Protein AF-A0A7J2RFN4-F1 (afdb_monomer)

Mean predicted aligned error: 8.11 Å

Nearest PDB structures (foldseek):
  7o35-assembly1_A  TM=5.965E-01  e=2.144E+00  Severe acute respiratory syndrome coronavirus 2
  8r6e-assembly1_A  TM=5.823E-01  e=2.007E+00  Severe acute respiratory syndrome coronavirus 2
  4qhb-assembly3_D  TM=4.292E-01  e=1.879E+00  Phocaeicola vulgatus ATCC 8482
  7odt-assembly1_a  TM=2.687E-01  e=9.705E-01  Homo sapiens

Foldseek 3Di:
DDLFLLFALQFDADPDPVRPQKTAGVVFFFDWDWDQDPVGTDIDTHGDIDGRRDHDPPGDGDDPVSPDDPPDDDD

Radius of gyration: 14.91 Å; Cα contacts (8 Å, |Δi|>4): 107; chains: 1; bounding box: 25×25×43 Å

Solvent-accessible surface area (backbone atoms only — not comparable to full-atom values): 4841 Å² total; per-residue (Å²): 134,76,82,23,32,70,48,18,60,50,48,43,72,46,88,52,80,94,38,66,64,28,26,35,38,74,86,51,69,55,48,78,43,80,47,78,50,99,93,44,78,42,83,44,75,51,59,57,81,42,46,34,84,36,71,84,87,75,77,45,75,54,53,88,87,68,73,75,77,84,78,80,78,81,129

Structure (mmCIF, N/CA/C/O backbone):
data_AF-A0A7J2RFN4-F1
#
_entry.id   AF-A0A7J2RFN4-F1
#
loop_
_atom_site.group_PDB
_atom_site.id
_atom_site.type_symbol
_atom_site.label_atom_id
_atom_site.label_alt_id
_atom_site.label_comp_id
_atom_site.label_asym_id
_atom_site.label_entity_id
_atom_site.label_seq_id
_atom_site.pdbx_PDB_ins_code
_atom_site.Cartn_x
_atom_site.Cartn_y
_atom_site.Cartn_z
_atom_site.occupancy
_atom_site.B_iso_or_equiv
_atom_site.auth_seq_id
_atom_site.auth_comp_id
_atom_site.auth_asym_id
_atom_site.auth_atom_id
_atom_site.pdbx_PDB_model_num
ATOM 1 N N . MET A 1 1 ? 11.073 8.358 -16.906 1.00 60.84 1 MET A N 1
ATOM 2 C CA . MET A 1 1 ? 10.369 8.384 -15.606 1.00 60.84 1 MET A CA 1
ATOM 3 C C . MET A 1 1 ? 10.366 6.942 -15.117 1.00 60.84 1 MET A C 1
ATOM 5 O O . MET A 1 1 ? 10.023 6.084 -15.917 1.00 60.84 1 MET A O 1
ATOM 9 N N . ASP A 1 2 ? 10.832 6.648 -13.901 1.00 82.94 2 ASP A N 1
ATOM 10 C CA . ASP A 1 2 ? 10.953 5.255 -13.427 1.00 82.94 2 ASP A CA 1
ATOM 11 C C . ASP A 1 2 ? 9.592 4.665 -13.044 1.00 82.94 2 ASP A C 1
ATOM 13 O O . ASP A 1 2 ? 8.839 5.305 -12.299 1.00 82.94 2 ASP A O 1
ATOM 17 N N . GLU A 1 3 ? 9.308 3.439 -13.492 1.00 87.50 3 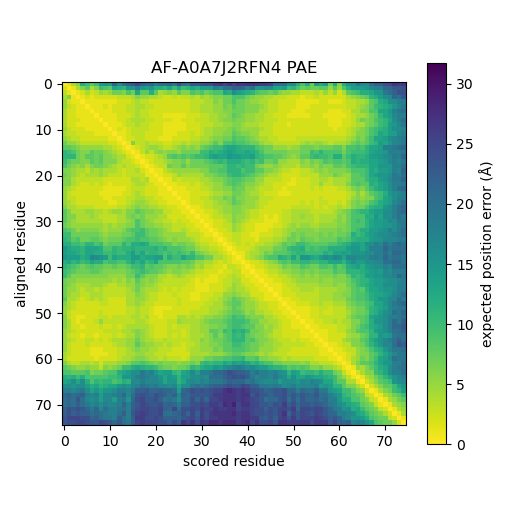GLU A N 1
ATOM 18 C CA . GLU A 1 3 ? 8.129 2.644 -13.115 1.00 87.50 3 GLU A CA 1
ATOM 19 C C . GLU A 1 3 ? 8.232 2.138 -11.669 1.00 87.50 3 GLU A C 1
ATOM 21 O O . GLU A 1 3 ? 8.374 0.954 -11.388 1.00 87.50 3 GLU A O 1
ATOM 26 N N . LYS A 1 4 ? 8.193 3.066 -10.719 1.00 92.00 4 LYS A N 1
ATOM 27 C CA . LYS A 1 4 ? 8.276 2.796 -9.282 1.00 92.00 4 LYS A CA 1
ATOM 28 C C . LYS A 1 4 ? 6.954 3.132 -8.610 1.00 92.00 4 LYS A C 1
ATOM 30 O O . LYS A 1 4 ? 6.253 4.045 -9.046 1.00 92.00 4 LYS A O 1
ATOM 35 N N . CYS A 1 5 ? 6.640 2.462 -7.502 1.00 92.81 5 CYS A N 1
ATOM 36 C CA . CYS A 1 5 ? 5.408 2.685 -6.740 1.00 92.81 5 CYS A CA 1
ATOM 37 C C . CYS A 1 5 ? 5.147 4.168 -6.445 1.00 92.81 5 CYS A C 1
ATOM 39 O O . CYS A 1 5 ? 4.018 4.613 -6.617 1.00 92.81 5 CYS A O 1
ATOM 41 N N . LYS A 1 6 ? 6.170 4.967 -6.105 1.00 90.81 6 LYS A N 1
ATOM 42 C CA . LYS A 1 6 ? 6.003 6.413 -5.843 1.00 90.81 6 LYS A CA 1
ATOM 43 C C . LYS A 1 6 ? 5.292 7.179 -6.976 1.00 90.81 6 LYS A C 1
ATOM 45 O O . LYS A 1 6 ? 4.531 8.113 -6.713 1.00 90.81 6 LYS A O 1
ATOM 50 N N . ASN A 1 7 ? 5.485 6.740 -8.223 1.00 91.50 7 ASN A N 1
ATOM 51 C CA . ASN A 1 7 ? 4.928 7.354 -9.430 1.00 91.50 7 ASN A CA 1
ATOM 52 C C . ASN A 1 7 ? 3.635 6.671 -9.924 1.00 91.50 7 ASN A C 1
ATOM 54 O O . ASN A 1 7 ? 3.029 7.128 -10.896 1.00 91.50 7 ASN A O 1
ATOM 58 N N . CYS A 1 8 ? 3.200 5.601 -9.255 1.00 92.88 8 CYS A N 1
ATOM 59 C CA . CYS A 1 8 ? 2.050 4.798 -9.649 1.00 92.88 8 CYS A CA 1
ATOM 60 C C . CYS A 1 8 ? 0.741 5.362 -9.075 1.00 92.88 8 CYS A C 1
ATOM 62 O O . CYS A 1 8 ? 0.656 5.610 -7.873 1.00 92.88 8 CYS A O 1
ATOM 64 N N . LYS A 1 9 ? -0.323 5.498 -9.877 1.00 92.44 9 LYS A N 1
ATOM 65 C CA . LYS A 1 9 ? -1.643 6.016 -9.448 1.00 92.44 9 LYS A CA 1
ATOM 66 C C . LYS A 1 9 ? -2.303 5.213 -8.328 1.00 92.44 9 LYS A C 1
ATOM 68 O O . LYS A 1 9 ? -3.192 5.714 -7.649 1.00 92.44 9 LYS A O 1
ATOM 73 N N . PHE A 1 10 ? -1.893 3.961 -8.142 1.00 92.69 10 PHE A N 1
ATOM 74 C CA . PHE A 1 10 ? -2.435 3.098 -7.096 1.00 92.69 10 PHE A CA 1
ATOM 75 C C . PHE A 1 10 ? -1.741 3.285 -5.744 1.00 92.69 10 PHE A C 1
ATOM 77 O O . PHE A 1 10 ? -2.268 2.813 -4.737 1.00 92.69 10 PHE A O 1
ATOM 84 N N . MET A 1 11 ? -0.587 3.957 -5.711 1.00 91.81 11 MET A N 1
ATOM 85 C CA . MET A 1 11 ? 0.189 4.182 -4.497 1.00 91.81 11 MET A CA 1
ATOM 86 C C . MET A 1 11 ? -0.354 5.360 -3.688 1.00 91.81 11 MET A C 1
ATOM 88 O O . MET A 1 11 ? -0.431 6.483 -4.193 1.00 91.81 11 MET A O 1
ATOM 92 N N . ILE A 1 12 ? -0.648 5.103 -2.414 1.00 90.31 12 ILE A N 1
ATOM 93 C CA . ILE A 1 12 ? -0.942 6.109 -1.392 1.00 90.31 12 ILE A CA 1
ATOM 94 C C . ILE A 1 12 ? 0.187 6.052 -0.362 1.00 90.31 12 ILE A C 1
ATOM 96 O O . ILE A 1 12 ? 0.342 5.036 0.316 1.00 90.31 12 ILE A O 1
ATOM 100 N N . GLU A 1 13 ? 0.968 7.123 -0.251 1.00 90.00 13 GLU A N 1
ATOM 101 C CA . GLU A 1 13 ? 2.029 7.237 0.757 1.00 90.00 13 GLU A CA 1
ATOM 102 C C . GLU A 1 13 ? 1.431 7.405 2.160 1.00 90.00 13 GLU A C 1
ATOM 104 O O . GLU A 1 13 ? 0.336 7.945 2.325 1.00 90.00 13 GLU A O 1
ATOM 109 N N . TRP A 1 14 ? 2.134 6.906 3.175 1.00 87.94 14 TRP A N 1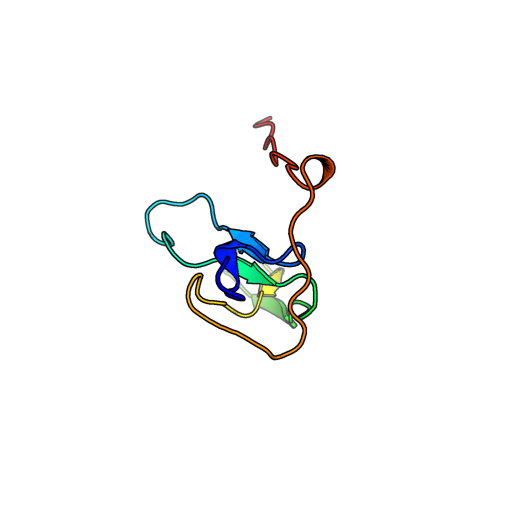
ATOM 110 C CA . TRP A 1 14 ? 1.775 7.160 4.567 1.00 87.94 14 TRP A CA 1
ATOM 111 C C . TRP A 1 14 ? 2.333 8.516 5.014 1.00 87.94 14 TRP A C 1
ATOM 113 O O . TRP A 1 14 ? 3.504 8.805 4.795 1.00 87.94 14 TRP A O 1
ATOM 123 N N . GLU A 1 15 ? 1.499 9.341 5.651 1.00 81.31 15 GLU A N 1
ATOM 124 C CA . GLU A 1 15 ? 1.856 10.720 6.035 1.00 81.31 15 GLU A CA 1
ATOM 125 C C . GLU A 1 15 ? 2.773 10.799 7.264 1.00 81.31 15 GLU A C 1
ATOM 127 O O . GLU A 1 15 ? 3.454 11.797 7.481 1.00 81.31 15 GLU A O 1
ATOM 132 N N . SER A 1 16 ? 2.808 9.748 8.086 1.00 79.25 16 SER A N 1
ATOM 133 C CA . SER A 1 16 ? 3.624 9.728 9.301 1.00 79.25 16 SER A CA 1
ATOM 134 C C . SER A 1 16 ? 5.116 9.620 8.975 1.00 79.25 16 SER A C 1
ATOM 136 O O . SER A 1 16 ? 5.539 8.744 8.218 1.00 79.25 16 SER A O 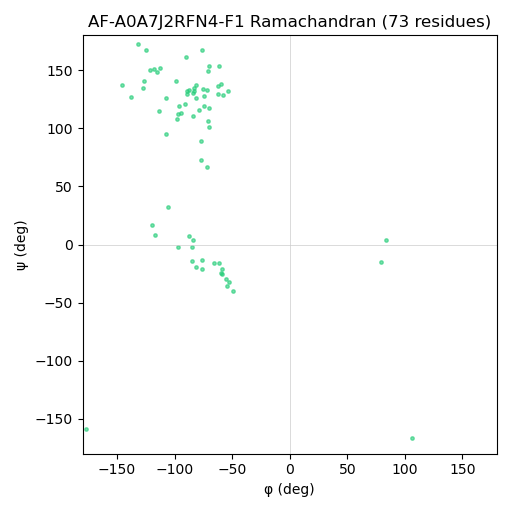1
ATOM 138 N N . CYS A 1 17 ? 5.933 10.459 9.623 1.00 72.88 17 CYS A N 1
ATOM 139 C CA . CYS A 1 17 ? 7.391 10.480 9.462 1.00 72.88 17 CYS A CA 1
ATOM 140 C C . CYS A 1 17 ? 8.053 9.119 9.732 1.00 72.88 17 CYS A C 1
ATOM 142 O O . CYS A 1 17 ? 9.066 8.799 9.120 1.00 72.88 17 CYS A O 1
ATOM 144 N N . GLN A 1 18 ? 7.467 8.289 10.603 1.00 80.56 18 GLN A N 1
ATOM 145 C CA . GLN A 1 18 ? 7.972 6.940 10.907 1.00 80.56 18 GLN A CA 1
ATOM 146 C C . GLN A 1 18 ? 7.880 5.980 9.710 1.00 80.56 18 GLN A C 1
ATOM 148 O O . GLN A 1 18 ? 8.501 4.920 9.695 1.00 80.56 18 GLN A O 1
ATOM 153 N N . TYR A 1 19 ? 7.094 6.350 8.703 1.00 78.94 19 TYR A N 1
ATOM 154 C CA . TYR A 1 19 ? 6.737 5.527 7.561 1.00 78.94 19 TYR A CA 1
ATOM 155 C C . TYR A 1 19 ? 7.176 6.139 6.228 1.00 78.94 19 TYR A C 1
ATOM 157 O O . TYR A 1 19 ? 6.720 5.707 5.165 1.00 78.94 19 TYR A O 1
ATOM 165 N N . GLN A 1 20 ? 8.087 7.113 6.271 1.00 84.94 20 GLN A N 1
ATOM 166 C CA . GLN A 1 20 ? 8.624 7.755 5.080 1.00 84.94 20 GLN A CA 1
ATOM 167 C C 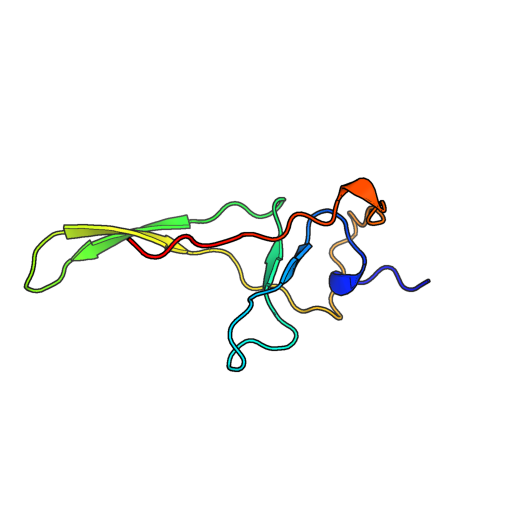. GLN A 1 20 ? 9.179 6.713 4.092 1.00 84.94 20 GLN A C 1
ATOM 169 O O . GLN A 1 20 ? 9.919 5.803 4.459 1.00 84.94 20 GLN A O 1
ATOM 174 N N . GLY A 1 21 ? 8.806 6.835 2.815 1.00 87.00 21 GLY A N 1
ATOM 175 C CA . GLY A 1 21 ? 9.205 5.882 1.773 1.00 87.00 21 GLY A CA 1
ATOM 176 C C . GLY A 1 21 ? 8.328 4.628 1.680 1.00 87.00 21 GLY A C 1
ATOM 177 O O . GLY A 1 21 ? 8.613 3.744 0.863 1.00 87.00 21 GLY A O 1
ATOM 178 N N . HIS A 1 22 ? 7.261 4.555 2.475 1.00 91.25 22 HIS A N 1
ATOM 179 C CA . HIS A 1 22 ? 6.285 3.477 2.456 1.00 91.25 22 HIS A CA 1
ATOM 180 C C . HIS A 1 22 ? 4.858 3.988 2.267 1.00 91.25 22 HIS A C 1
ATOM 182 O O . HIS A 1 22 ? 4.552 5.174 2.387 1.00 91.25 22 HIS A O 1
ATOM 188 N N . GLY A 1 23 ? 3.962 3.052 1.987 1.00 92.31 23 GLY A N 1
ATOM 189 C CA . GLY A 1 23 ? 2.547 3.332 1.854 1.00 92.31 23 GLY A CA 1
ATOM 190 C C . GLY A 1 23 ? 1.744 2.071 1.601 1.00 92.31 23 GLY A C 1
ATOM 191 O O . GLY A 1 23 ? 2.196 0.955 1.873 1.00 92.31 23 GLY A O 1
ATOM 192 N N . LYS A 1 24 ? 0.558 2.267 1.034 1.00 92.38 24 LYS A N 1
ATOM 193 C CA . LYS A 1 24 ? -0.375 1.213 0.632 1.00 92.38 24 LYS A CA 1
ATOM 194 C C . LYS A 1 24 ? -0.669 1.292 -0.863 1.00 92.38 24 LYS A C 1
ATOM 196 O O . LYS A 1 24 ? -0.687 2.373 -1.452 1.00 92.38 24 LYS A O 1
ATOM 201 N N . CYS A 1 25 ? -0.953 0.146 -1.472 1.00 93.06 25 CYS A N 1
ATOM 202 C CA . CYS A 1 25 ? -1.371 0.060 -2.868 1.00 93.06 25 CYS A CA 1
ATOM 203 C C . CYS A 1 25 ? -2.860 -0.285 -2.946 1.00 93.06 25 CYS A C 1
ATOM 205 O O . CYS A 1 25 ? -3.274 -1.306 -2.413 1.00 93.06 25 CYS A O 1
ATOM 207 N N . ARG A 1 26 ? -3.668 0.508 -3.663 1.00 90.81 26 ARG A N 1
ATOM 208 C CA . ARG A 1 26 ? -5.119 0.254 -3.826 1.00 90.81 26 ARG A CA 1
ATOM 209 C C . ARG A 1 26 ? -5.449 -1.076 -4.523 1.00 90.81 26 ARG A C 1
ATOM 211 O O . ARG A 1 26 ? -6.594 -1.507 -4.481 1.00 90.81 26 ARG A O 1
ATOM 218 N N . ARG A 1 27 ? -4.470 -1.702 -5.186 1.00 92.19 27 ARG A N 1
ATOM 219 C CA . ARG A 1 27 ? -4.603 -3.026 -5.821 1.00 92.19 27 ARG A CA 1
ATOM 220 C C . ARG A 1 27 ? -4.450 -4.179 -4.831 1.00 92.19 27 ARG A C 1
ATOM 222 O O . ARG A 1 27 ? -4.887 -5.281 -5.131 1.00 92.19 27 ARG A O 1
ATOM 229 N N . PHE A 1 28 ? -3.841 -3.923 -3.676 1.00 90.75 28 PHE A N 1
ATOM 230 C CA . PHE A 1 28 ? -3.640 -4.911 -2.626 1.00 90.75 28 PHE A CA 1
ATOM 231 C C . PHE A 1 28 ? -4.603 -4.576 -1.483 1.00 90.75 28 PHE A C 1
ATOM 233 O O . PHE A 1 28 ? -4.316 -3.669 -0.693 1.00 90.75 28 PHE A O 1
ATOM 240 N N . PRO A 1 29 ? -5.787 -5.219 -1.444 1.00 87.88 29 PRO A N 1
ATOM 241 C CA . PRO A 1 29 ? -6.796 -4.917 -0.440 1.00 87.88 29 PRO A CA 1
ATOM 242 C C . PRO A 1 29 ? -6.259 -5.204 0.970 1.00 87.88 29 PRO A C 1
ATOM 244 O O . PRO A 1 29 ? -5.361 -6.035 1.133 1.00 87.88 29 PRO A O 1
ATOM 247 N N . PRO A 1 30 ? -6.784 -4.517 1.997 1.00 92.31 30 PRO A N 1
ATOM 248 C CA . PRO A 1 30 ? -6.419 -4.817 3.369 1.00 92.31 30 PRO A CA 1
ATOM 249 C C . PRO A 1 30 ? -6.999 -6.162 3.806 1.00 92.31 30 PRO A C 1
ATOM 251 O O . PRO A 1 30 ? -8.063 -6.579 3.345 1.00 92.31 30 PRO A O 1
ATOM 254 N N . HIS A 1 31 ? -6.336 -6.786 4.771 1.00 92.50 31 HIS A N 1
ATOM 255 C CA . HIS A 1 31 ? -6.942 -7.844 5.569 1.00 92.50 31 HIS A CA 1
ATOM 256 C C . HIS A 1 31 ? -7.744 -7.208 6.703 1.00 92.50 31 HIS A C 1
ATOM 258 O O . HIS A 1 31 ? -7.269 -6.273 7.351 1.00 92.50 31 HIS A O 1
ATOM 264 N N . ILE A 1 32 ? -8.965 -7.692 6.924 1.00 93.75 32 ILE A N 1
ATOM 265 C CA . ILE A 1 32 ? -9.777 -7.282 8.068 1.00 93.75 32 ILE A CA 1
ATOM 266 C C . ILE A 1 32 ? -9.488 -8.243 9.211 1.00 93.75 32 ILE A C 1
ATOM 268 O O . ILE A 1 32 ? -9.706 -9.444 9.072 1.00 93.75 32 ILE A O 1
ATOM 272 N N . ASN A 1 33 ? -9.020 -7.698 10.326 1.00 93.12 33 ASN A N 1
ATOM 273 C CA . ASN A 1 33 ? -8.772 -8.433 11.554 1.00 93.12 33 ASN A CA 1
ATOM 274 C C . ASN A 1 33 ? -9.706 -7.939 12.656 1.00 93.12 33 ASN A C 1
ATOM 276 O O . ASN A 1 33 ? -10.056 -6.759 12.712 1.00 93.12 33 ASN A O 1
ATOM 280 N N . LEU A 1 34 ? -10.076 -8.852 13.547 1.00 93.88 34 LEU A N 1
ATOM 281 C CA . LEU A 1 34 ? -10.710 -8.531 14.816 1.00 93.88 34 LEU A CA 1
ATOM 282 C C . LEU A 1 34 ? -9.604 -8.465 15.872 1.00 93.88 34 LEU A C 1
ATOM 284 O O . LEU A 1 34 ? -8.954 -9.469 16.150 1.00 93.88 34 LEU A O 1
ATOM 288 N N . GLU A 1 35 ? -9.347 -7.279 16.412 1.00 92.88 35 GLU A N 1
ATOM 289 C CA . GLU A 1 35 ? -8.457 -7.112 17.557 1.00 92.88 35 GLU A CA 1
ATOM 290 C C . GLU A 1 35 ? -9.299 -7.063 18.826 1.00 92.88 35 GLU A C 1
ATOM 292 O O . GLU A 1 35 ? -10.132 -6.172 19.002 1.00 92.88 35 GLU A O 1
ATOM 297 N N . THR A 1 36 ? -9.061 -8.011 19.726 1.00 91.56 36 THR A N 1
ATOM 298 C CA . THR A 1 36 ? -9.637 -7.991 21.068 1.00 91.56 36 THR A CA 1
ATOM 299 C C . THR A 1 36 ? -8.698 -7.222 21.990 1.00 91.56 36 THR A C 1
ATOM 301 O O . THR A 1 36 ? -7.495 -7.478 22.032 1.00 91.56 36 THR A O 1
ATOM 304 N N . SER A 1 37 ? -9.244 -6.260 22.720 1.00 85.62 37 SER A N 1
ATOM 305 C CA . SER A 1 37 ? -8.530 -5.456 23.711 1.00 85.62 37 SER A CA 1
ATOM 306 C C . SER A 1 37 ? -9.327 -5.408 25.012 1.00 85.62 37 SER A C 1
ATOM 308 O O . SER A 1 37 ? -10.472 -5.855 25.056 1.00 85.62 37 SER A O 1
ATOM 310 N N . GLU A 1 38 ? -8.752 -4.840 26.072 1.00 88.31 38 GLU A N 1
ATOM 311 C CA . GLU A 1 38 ? -9.456 -4.656 27.352 1.00 88.31 38 GLU A CA 1
ATOM 312 C C . GLU A 1 38 ? -10.734 -3.811 27.207 1.00 88.31 38 GLU A C 1
ATOM 314 O O . GLU A 1 38 ? -11.680 -3.988 27.968 1.00 88.31 38 GLU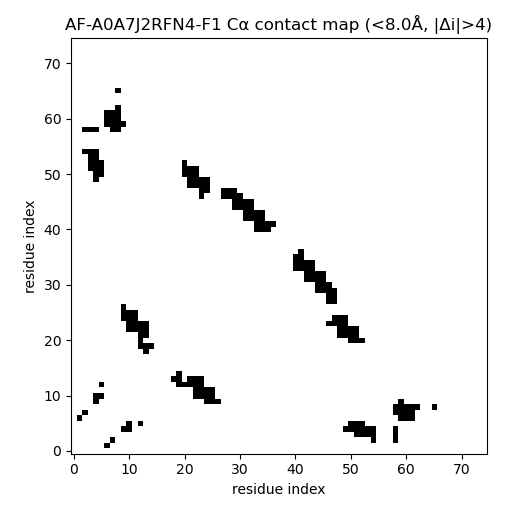 A O 1
ATOM 319 N N . SER A 1 39 ? -10.804 -2.940 26.192 1.00 88.06 39 SER A N 1
ATOM 320 C CA . SER A 1 39 ? -11.990 -2.137 25.870 1.00 88.06 39 SER A CA 1
ATOM 321 C C . SER A 1 39 ? -12.989 -2.840 24.939 1.00 88.06 39 SER A C 1
ATOM 323 O O . SER A 1 39 ? -13.929 -2.204 24.466 1.00 88.06 39 SER A O 1
ATOM 325 N N . GLY A 1 40 ? -12.783 -4.126 24.641 1.00 92.06 40 GLY A N 1
ATOM 326 C CA . GLY A 1 40 ? -13.630 -4.928 23.761 1.00 92.06 40 GLY A CA 1
ATOM 327 C C . GLY A 1 40 ? -13.011 -5.216 22.394 1.00 92.06 40 GLY A C 1
ATOM 328 O O . GLY A 1 40 ? -11.805 -5.054 22.172 1.00 92.06 40 GLY A O 1
ATOM 329 N N . GLU A 1 41 ? -13.856 -5.688 21.481 1.00 94.50 41 GLU A N 1
ATOM 330 C CA . GLU A 1 41 ? -13.475 -6.077 20.125 1.00 94.50 41 GLU A CA 1
ATOM 331 C C . GLU A 1 41 ? -13.567 -4.887 19.166 1.00 94.50 41 GLU A C 1
ATOM 333 O O . GLU A 1 41 ? -14.573 -4.178 19.117 1.00 94.50 41 GLU A O 1
ATOM 338 N N . LYS A 1 42 ? -12.517 -4.679 18.371 1.00 92.94 42 LYS A N 1
ATOM 339 C CA . LYS A 1 42 ? -12.483 -3.674 17.306 1.00 92.94 42 LYS A CA 1
ATOM 340 C C . LYS A 1 42 ? -12.092 -4.325 15.985 1.00 92.94 42 LYS A C 1
ATOM 342 O O . LYS A 1 42 ? -11.207 -5.178 15.930 1.00 92.94 42 LYS A O 1
ATOM 347 N N . LEU A 1 43 ? -12.729 -3.892 14.902 1.00 93.25 43 LEU A N 1
ATOM 348 C CA . LEU A 1 43 ? -12.323 -4.265 13.551 1.00 93.25 43 LEU A CA 1
ATOM 349 C C . LEU A 1 43 ? -11.208 -3.334 13.078 1.00 93.25 43 LEU A C 1
ATOM 351 O O . LEU A 1 43 ? -11.333 -2.111 13.140 1.00 93.25 43 LEU A O 1
ATOM 355 N N . VAL A 1 44 ? -10.128 -3.915 12.572 1.00 91.75 44 VAL A N 1
ATOM 356 C CA . VAL A 1 44 ? -8.969 -3.194 12.040 1.00 91.75 44 VAL A CA 1
ATOM 357 C C . VAL A 1 44 ? -8.651 -3.680 10.637 1.00 91.75 44 VAL A C 1
ATOM 359 O O . VAL A 1 44 ? -8.609 -4.876 10.361 1.00 91.75 44 VAL A O 1
ATOM 362 N N . ALA A 1 45 ? -8.403 -2.728 9.741 1.00 90.69 45 ALA A N 1
ATOM 363 C CA . ALA A 1 45 ? -7.974 -2.999 8.377 1.00 90.69 45 ALA A CA 1
ATOM 364 C C . ALA A 1 45 ? -6.449 -2.872 8.276 1.00 90.69 45 ALA A C 1
ATOM 366 O O . ALA A 1 45 ? -5.899 -1.773 8.371 1.00 90.69 45 ALA A O 1
ATOM 367 N N . ILE A 1 46 ? -5.767 -3.990 8.043 1.00 88.94 46 ILE A N 1
ATOM 368 C CA . ILE A 1 46 ? -4.312 -4.050 7.904 1.00 88.94 46 ILE A CA 1
ATOM 369 C C . ILE A 1 46 ? -3.963 -4.055 6.417 1.00 88.94 46 ILE A C 1
ATOM 371 O O . ILE A 1 46 ? -4.183 -5.037 5.709 1.00 88.94 46 ILE A O 1
ATOM 375 N N . TYR A 1 47 ? -3.418 -2.940 5.932 1.00 89.44 47 TYR A N 1
ATOM 376 C CA . TYR A 1 47 ? -2.966 -2.820 4.546 1.00 89.44 47 TYR A CA 1
ATOM 377 C C . TYR A 1 47 ? -1.571 -3.431 4.357 1.00 89.44 47 TYR A C 1
ATOM 379 O O . TYR A 1 47 ? -0.673 -3.131 5.150 1.00 89.44 47 TYR A O 1
ATOM 387 N N . PRO A 1 48 ? -1.335 -4.192 3.271 1.00 90.31 48 PRO A N 1
ATOM 388 C CA . PRO A 1 48 ? 0.008 -4.600 2.884 1.00 90.31 48 PRO A CA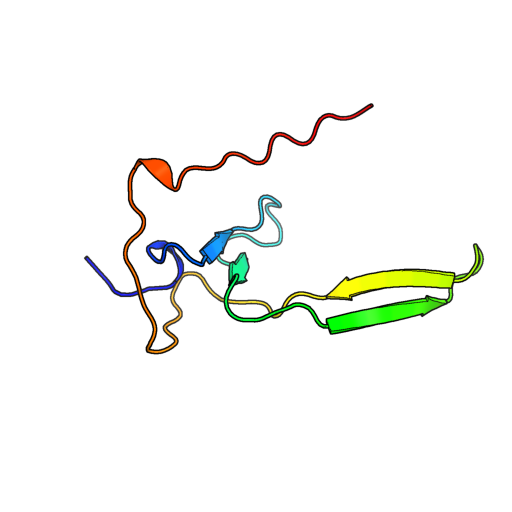 1
ATOM 389 C C . PRO A 1 48 ? 0.910 -3.386 2.647 1.00 90.31 48 PRO A C 1
ATOM 391 O O . PRO A 1 48 ? 0.571 -2.464 1.896 1.00 90.31 48 PRO A O 1
ATOM 394 N N . LYS A 1 49 ? 2.079 -3.401 3.286 1.00 91.31 49 LYS A N 1
ATOM 395 C CA . LYS A 1 49 ? 3.089 -2.352 3.160 1.00 91.31 49 LYS A CA 1
ATOM 396 C C . LYS A 1 49 ? 3.790 -2.462 1.807 1.00 91.31 49 LYS A C 1
ATOM 398 O O . LYS A 1 49 ? 4.333 -3.511 1.471 1.00 91.31 49 LYS A O 1
ATOM 403 N N . VAL A 1 50 ? 3.839 -1.363 1.059 1.00 93.38 50 VAL A N 1
ATOM 404 C CA . VAL A 1 50 ? 4.620 -1.256 -0.183 1.00 93.38 50 VAL A CA 1
ATOM 405 C C . VAL A 1 50 ? 5.699 -0.184 -0.056 1.00 93.38 50 VAL A C 1
ATOM 407 O O . VAL A 1 50 ? 5.554 0.783 0.691 1.00 93.38 50 VAL A O 1
ATOM 410 N N . PHE A 1 51 ? 6.801 -0.362 -0.782 1.00 93.81 51 PHE A N 1
ATOM 411 C CA . PHE A 1 51 ? 7.938 0.558 -0.787 1.00 93.81 51 PHE A CA 1
ATOM 412 C C . PHE A 1 51 ? 7.870 1.482 -1.999 1.00 93.81 51 PHE A C 1
ATOM 414 O O . PHE A 1 51 ? 7.587 1.027 -3.107 1.00 93.81 51 PHE A O 1
ATOM 421 N N . ASN A 1 52 ? 8.222 2.754 -1.823 1.00 91.31 52 ASN A N 1
ATOM 422 C CA . ASN A 1 52 ? 8.247 3.753 -2.894 1.00 91.31 52 ASN A CA 1
ATOM 423 C C . ASN A 1 52 ? 9.099 3.340 -4.099 1.00 91.31 52 ASN A C 1
ATOM 425 O O . ASN A 1 52 ? 8.750 3.664 -5.234 1.00 91.31 52 ASN A O 1
ATOM 429 N N . GLY A 1 53 ? 10.207 2.638 -3.846 1.00 91.38 53 GLY A N 1
ATOM 430 C CA . GLY A 1 53 ? 11.115 2.120 -4.870 1.00 91.38 53 GLY A CA 1
ATOM 431 C C . GLY A 1 53 ? 10.722 0.764 -5.461 1.00 91.38 53 GLY A C 1
ATOM 432 O O . GLY A 1 53 ? 11.435 0.286 -6.336 1.00 91.38 53 GLY A O 1
ATOM 433 N N . GLY A 1 54 ? 9.635 0.145 -4.992 1.00 91.50 54 GLY A N 1
ATOM 434 C CA . GLY A 1 54 ? 9.171 -1.151 -5.485 1.00 91.50 54 GLY A CA 1
ATOM 435 C C . GLY A 1 54 ? 8.473 -1.068 -6.844 1.00 91.50 54 GLY A C 1
ATOM 436 O O . GLY A 1 54 ? 8.095 0.013 -7.302 1.00 91.50 54 GLY A O 1
ATOM 437 N N . TRP A 1 55 ? 8.272 -2.231 -7.460 1.00 91.19 55 TRP A N 1
ATOM 438 C CA . TRP A 1 55 ? 7.523 -2.415 -8.701 1.00 91.19 55 TRP A CA 1
ATOM 439 C C . TRP A 1 55 ? 6.802 -3.764 -8.667 1.00 91.19 55 TRP A C 1
ATOM 441 O O . TRP A 1 55 ? 7.370 -4.757 -8.220 1.00 91.19 55 TRP A O 1
ATOM 451 N N . CYS A 1 56 ? 5.544 -3.785 -9.109 1.00 90.38 56 CYS A N 1
ATOM 452 C CA . CYS A 1 56 ? 4.688 -4.976 -9.088 1.00 90.38 56 CYS A CA 1
ATOM 453 C C . CYS A 1 56 ? 4.266 -5.457 -10.487 1.00 90.38 56 CYS A C 1
ATOM 455 O O . CYS A 1 56 ? 3.375 -6.290 -10.588 1.00 90.38 56 CYS A O 1
ATOM 457 N N . GLY A 1 57 ? 4.827 -4.895 -11.565 1.00 91.38 57 GLY A N 1
ATOM 458 C CA . GLY A 1 57 ? 4.448 -5.225 -12.949 1.00 91.38 57 GLY A CA 1
ATOM 459 C C . GLY A 1 57 ? 3.164 -4.556 -13.461 1.00 91.38 57 GLY A C 1
ATOM 460 O O . GLY A 1 57 ? 2.952 -4.479 -14.664 1.00 91.38 57 GLY A O 1
ATOM 461 N N . GLU A 1 58 ? 2.327 -3.999 -12.580 1.00 92.38 58 GLU A N 1
ATOM 462 C CA . GLU A 1 58 ? 1.047 -3.359 -12.942 1.00 92.38 58 GLU A CA 1
ATOM 463 C C . GLU A 1 58 ? 1.094 -1.819 -12.875 1.00 92.38 58 GLU A C 1
ATOM 465 O O . GLU A 1 58 ? 0.111 -1.154 -12.530 1.00 92.38 58 GLU A O 1
ATOM 470 N N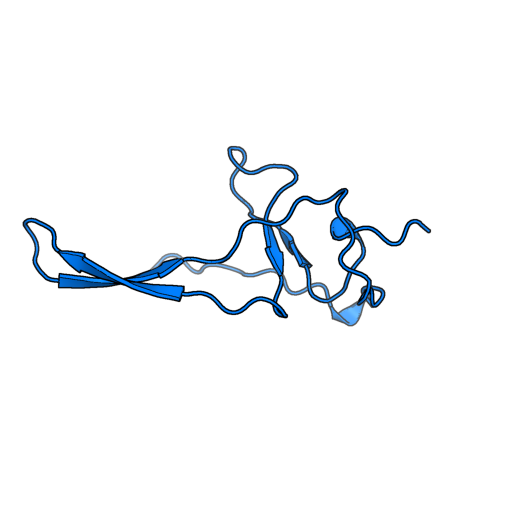 . HIS A 1 59 ? 2.252 -1.220 -13.162 1.00 92.69 59 HIS A N 1
ATOM 471 C CA . HIS A 1 59 ? 2.445 0.221 -13.021 1.00 92.69 59 HIS A CA 1
ATOM 472 C C . HIS A 1 59 ? 1.509 1.031 -13.939 1.00 92.69 59 HIS A C 1
ATOM 474 O O . HIS A 1 59 ? 1.343 0.741 -15.126 1.00 92.69 59 HIS A O 1
ATOM 480 N N . LYS A 1 60 ? 0.915 2.099 -13.395 1.00 92.38 60 LYS A N 1
ATOM 481 C CA . LYS A 1 60 ? 0.132 3.093 -14.141 1.00 92.38 60 LYS A CA 1
ATOM 482 C C . LYS A 1 60 ? 0.488 4.483 -13.626 1.00 92.38 60 LYS A C 1
ATOM 484 O O . LYS A 1 60 ? 0.416 4.711 -12.425 1.00 92.38 60 LYS A O 1
ATOM 489 N N . TRP A 1 61 ? 0.860 5.404 -14.509 1.00 89.69 61 TRP A N 1
ATOM 490 C CA . TRP A 1 61 ? 1.299 6.750 -14.127 1.00 89.69 61 TRP A CA 1
ATOM 491 C C . TRP A 1 61 ? 0.218 7.531 -13.366 1.00 89.69 61 TRP A C 1
ATOM 493 O O . TRP A 1 61 ? -0.954 7.492 -13.743 1.00 89.69 61 TRP A O 1
ATOM 503 N N . LYS A 1 62 ? 0.625 8.253 -12.313 1.00 85.31 62 LYS A N 1
ATOM 504 C CA . LYS A 1 62 ? -0.196 9.297 -11.678 1.00 85.31 62 LYS A CA 1
ATOM 505 C C . LYS A 1 62 ? -0.474 10.415 -12.685 1.00 85.31 62 LYS A C 1
ATOM 507 O O . LYS A 1 62 ? 0.453 10.951 -13.289 1.00 85.31 62 LYS A O 1
ATOM 512 N N . SER A 1 63 ? -1.737 10.790 -12.833 1.00 81.81 63 SER A N 1
ATOM 513 C CA . SER A 1 63 ? -2.151 12.018 -13.514 1.00 81.81 63 SER A CA 1
ATOM 514 C C . SER A 1 63 ? -2.241 13.177 -12.511 1.00 81.81 63 SER A C 1
ATOM 516 O O . SER A 1 63 ? -2.334 12.956 -11.303 1.00 81.81 63 SER A O 1
ATOM 518 N N . ASN A 1 64 ? -2.235 14.431 -12.980 1.00 65.31 64 ASN A N 1
ATOM 519 C CA . ASN A 1 64 ? -2.366 15.599 -12.093 1.00 65.31 64 ASN A CA 1
ATOM 520 C C . ASN A 1 64 ? -3.682 15.617 -11.289 1.00 65.31 64 ASN A C 1
ATOM 522 O O . ASN A 1 64 ? -3.709 16.194 -10.206 1.00 65.31 64 ASN A O 1
ATOM 526 N N . SER A 1 65 ? -4.735 14.952 -11.772 1.00 66.31 65 SER A N 1
ATOM 527 C CA . SER A 1 65 ? -6.010 14.770 -11.063 1.00 66.31 65 SER A CA 1
ATOM 528 C C .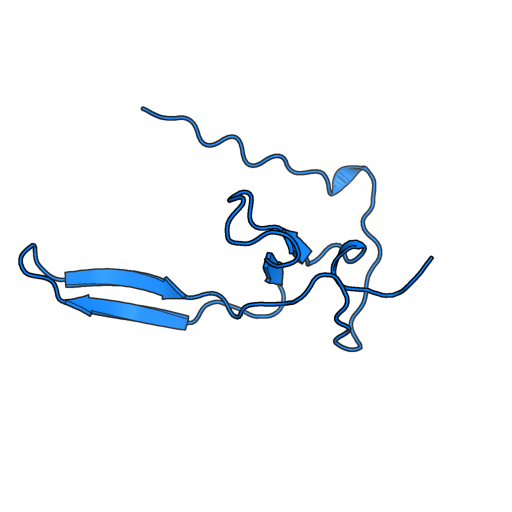 SER A 1 65 ? -5.967 13.722 -9.944 1.00 66.31 65 SER A C 1
ATOM 530 O O . SER A 1 65 ? -6.879 13.681 -9.130 1.00 66.31 65 SER A O 1
ATOM 532 N N . ASP A 1 66 ? -4.922 12.890 -9.861 1.00 60.94 66 ASP A N 1
ATOM 533 C CA . ASP A 1 66 ? -4.807 11.841 -8.833 1.00 60.94 66 ASP A CA 1
ATOM 534 C C . ASP A 1 66 ? -4.228 12.357 -7.497 1.00 60.94 66 ASP A C 1
ATOM 536 O O . ASP A 1 66 ? -4.016 11.577 -6.563 1.00 60.94 66 ASP A O 1
ATOM 540 N N . LYS A 1 67 ? -3.968 13.668 -7.379 1.00 54.53 67 LYS A N 1
ATOM 541 C CA . LYS A 1 67 ? -3.531 14.323 -6.136 1.00 54.53 67 LYS A CA 1
ATOM 542 C C . LYS A 1 67 ? -4.716 14.508 -5.180 1.00 54.53 67 LYS A C 1
ATOM 544 O O . LYS A 1 67 ? -5.199 15.616 -4.985 1.00 54.53 67 LYS A O 1
ATOM 549 N N . TYR A 1 68 ? -5.185 13.424 -4.574 1.00 55.12 68 TYR A N 1
ATOM 550 C CA . TYR A 1 68 ? -6.118 13.512 -3.451 1.00 55.12 68 TYR A CA 1
ATOM 551 C C . TYR A 1 68 ? -5.328 13.730 -2.158 1.00 55.12 68 TYR A C 1
ATOM 553 O O . TYR A 1 68 ? -4.615 12.833 -1.710 1.00 55.12 68 TYR A O 1
ATOM 561 N N . VAL A 1 69 ? -5.448 14.927 -1.582 1.00 49.12 69 VAL A N 1
ATOM 562 C CA . VAL A 1 69 ? -5.015 15.225 -0.212 1.00 49.12 69 VAL A CA 1
ATOM 563 C C . VAL A 1 69 ? -6.095 14.672 0.713 1.00 49.12 69 VAL A C 1
ATOM 565 O O . VAL A 1 69 ? -7.244 15.104 0.640 1.00 49.12 69 VAL A O 1
ATOM 568 N N . ALA A 1 70 ? -5.761 13.684 1.540 1.00 45.81 70 ALA A N 1
ATOM 569 C CA . ALA A 1 70 ? -6.666 13.222 2.583 1.00 45.81 70 ALA A CA 1
ATOM 570 C C . ALA A 1 70 ? -6.628 14.245 3.726 1.00 45.81 70 ALA A C 1
ATOM 572 O O . ALA A 1 70 ? -5.817 14.146 4.637 1.00 45.81 70 ALA A O 1
ATOM 573 N N . THR A 1 71 ? -7.480 15.267 3.675 1.00 40.91 71 THR A N 1
ATOM 574 C CA . THR A 1 71 ? -7.701 16.138 4.833 1.00 40.91 71 THR A CA 1
ATOM 575 C C . THR A 1 71 ? -8.457 15.350 5.896 1.00 40.91 71 THR A C 1
ATOM 577 O O . THR A 1 71 ? -9.669 15.160 5.804 1.00 40.91 71 THR A O 1
ATOM 580 N N . PHE A 1 72 ? -7.738 14.872 6.908 1.00 46.78 72 PHE A N 1
ATOM 581 C CA . PHE A 1 72 ? -8.350 14.414 8.148 1.00 46.78 72 PHE A CA 1
ATOM 582 C C . PHE A 1 72 ? -8.866 15.644 8.902 1.00 46.78 72 PHE A C 1
ATOM 584 O O . PHE A 1 72 ? -8.083 16.420 9.450 1.00 46.78 72 PHE A O 1
ATOM 591 N N . HIS A 1 73 ? -10.184 15.840 8.912 1.00 34.50 73 HIS A N 1
ATOM 592 C CA . HIS A 1 73 ? -10.814 16.740 9.870 1.00 34.50 73 HIS A CA 1
ATOM 593 C C . HIS A 1 73 ? -10.719 16.082 11.250 1.00 34.50 73 HIS A C 1
ATOM 595 O O . HIS A 1 73 ? -11.234 14.984 11.449 1.00 34.50 73 HIS A O 1
ATOM 601 N N . LYS A 1 74 ? -10.005 16.724 12.179 1.00 42.00 74 LYS A N 1
ATOM 602 C CA . LYS A 1 74 ? -10.176 16.456 13.608 1.00 42.00 74 LYS A CA 1
ATOM 603 C C . LYS A 1 74 ? -11.495 17.104 14.024 1.00 42.00 74 LYS A C 1
ATOM 605 O O . LYS A 1 74 ? -11.629 18.315 13.846 1.00 42.00 74 LYS A O 1
ATOM 610 N N . GLU A 1 75 ? -12.434 16.296 14.502 1.00 40.38 75 GLU A N 1
ATOM 611 C CA . GLU A 1 75 ? -13.543 16.756 15.350 1.00 40.38 75 GLU A CA 1
ATOM 612 C C . GLU A 1 75 ? -13.026 17.111 16.750 1.00 40.38 75 GLU A C 1
ATOM 614 O O . GLU A 1 75 ? -12.046 16.464 17.200 1.00 40.38 75 GLU A O 1
#

Sequence (75 aa):
MDEKCKNCKFMIEWESCQYQGHGKCRRFPPHINLETSESGEKLVAIYPKVFNGGWCGEHKWKSNSDKYVATFHKE

Secondary structure (DSSP, 8-state):
----GGGBTTEEE--SGGGTTEEEETTSPPEEEEEEETTEEEEEEEPPEEETT---S---BPPGGG---------

pLDDT: mean 83.06, std 15.76, range [34.5, 94.5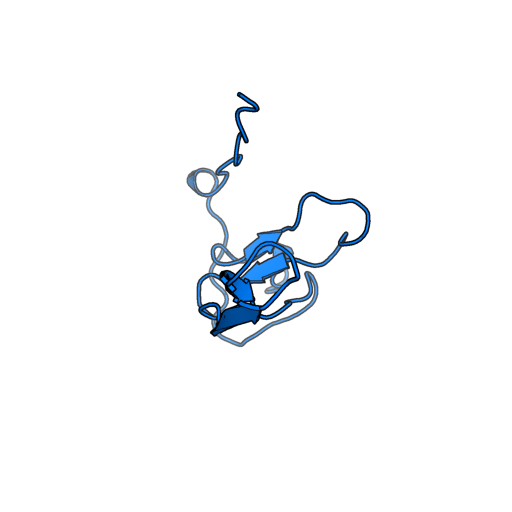]